Protein AF-A0A6D0I9Y4-F1 (afdb_monomer)

Nearest PDB structures (foldseek):
  3daf-assembly1_A  TM=6.105E-01  e=3.512E+00  Methanocaldococcus jannaschii
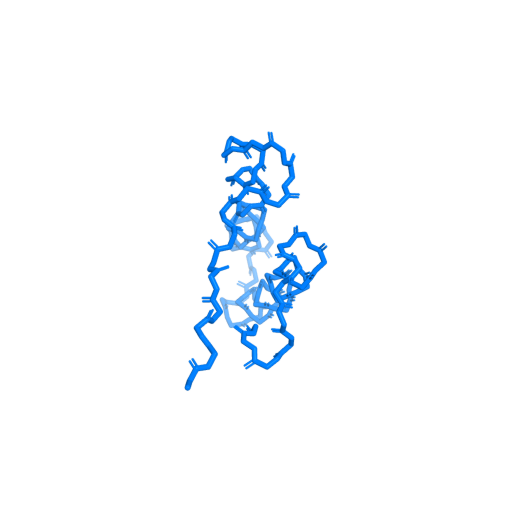
Secondary structure (DSSP, 8-state):
-------S-TTSSHHHHHHHHHHHHHHHHHHHHTS---HHHHHHHHHHHHHHHHHHHH---GGG-

Sequence (65 aa):
MVTWTQMYMPMGGLGLSALVALIPIIFFFVALAVLRLKGHVAGAITLILSILIAIFAFKMPIDMA

Solvent-accessible surface area (backbone atoms only — not comparable to full-atom values): 3823 Å² total; per-residue (Å²): 134,89,78,83,73,86,64,73,47,66,69,81,32,60,68,58,34,50,55,60,68,40,50,39,56,53,49,37,50,45,30,46,74,70,67,61,41,59,65,69,60,34,47,53,55,31,50,56,52,40,42,52,44,39,41,72,61,53,64,44,54,78,96,78,99

Foldseek 3Di:
DDDDDQDCQLPPDNVVSVVLLCVLVVQLCCCCVPVVDDSVVSVVVSVVVNLVSCCPVRVDDPVGD

Organism: Escherichia coli (NCBI:txid562)

pLDDT: mean 80.27, std 9.76, range [53.53, 91.62]

Radius of gyration: 13.76 Å; Cα contacts (8 Å, |Δi|>4): 47; chains: 1; bounding box: 27×34×30 Å

InterPro domains:
  IPR003804 L-lactate permease [PF02652] (16-64)
  IPR003804 L-lactate permease [PTHR30003] (3-64)

Mean predicted aligned error: 7.01 Å

Structure (mmCIF, N/CA/C/O backbone):
data_AF-A0A6D0I9Y4-F1
#
_entry.id   AF-A0A6D0I9Y4-F1
#
loop_
_atom_site.group_PDB
_atom_site.id
_atom_site.type_symbol
_atom_site.label_atom_id
_atom_site.label_alt_id
_atom_site.label_comp_id
_atom_site.label_asym_id
_atom_site.label_entity_id
_atom_site.label_seq_id
_atom_site.pdbx_PDB_ins_code
_atom_site.Cartn_x
_atom_site.Cartn_y
_atom_site.Cartn_z
_atom_site.occupancy
_atom_site.B_iso_or_equiv
_atom_site.auth_seq_id
_atom_site.auth_comp_id
_atom_site.auth_asym_id
_atom_site.auth_atom_id
_atom_site.pdbx_PDB_model_num
ATOM 1 N N .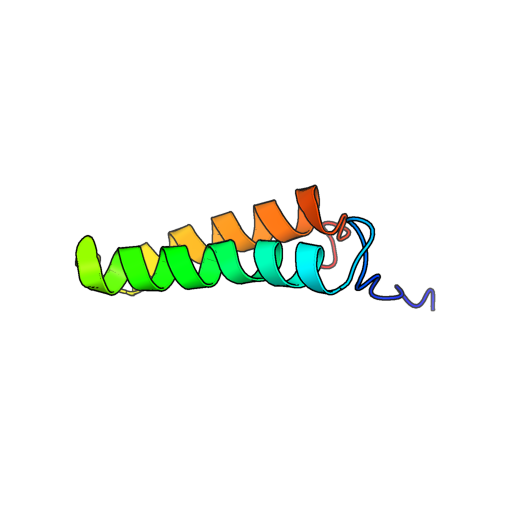 MET A 1 1 ? 9.135 -23.578 -16.325 1.00 53.53 1 MET A N 1
ATOM 2 C CA . MET A 1 1 ? 8.649 -22.573 -15.356 1.00 53.53 1 MET A CA 1
ATOM 3 C C . MET A 1 1 ? 9.166 -21.224 -15.813 1.00 53.53 1 MET A C 1
ATOM 5 O O . MET A 1 1 ? 10.374 -21.088 -15.946 1.00 53.53 1 MET A O 1
ATOM 9 N N . VAL A 1 2 ? 8.287 -20.278 -16.141 1.00 58.38 2 VAL A N 1
ATOM 10 C CA . VAL A 1 2 ? 8.710 -18.909 -16.468 1.00 58.38 2 VAL A CA 1
ATOM 11 C C . VAL A 1 2 ? 8.846 -18.172 -15.142 1.00 58.38 2 VAL A C 1
ATOM 13 O O . VAL A 1 2 ? 7.857 -17.957 -14.449 1.00 58.38 2 VAL A O 1
ATOM 16 N N . THR A 1 3 ? 10.075 -17.870 -14.740 1.00 65.25 3 THR A N 1
ATOM 17 C CA . THR A 1 3 ? 10.351 -17.092 -13.531 1.00 65.25 3 THR A CA 1
ATOM 18 C C . THR A 1 3 ? 10.049 -15.632 -13.818 1.00 65.25 3 THR A C 1
ATOM 20 O O . THR A 1 3 ? 10.760 -14.996 -14.596 1.00 65.25 3 THR A O 1
ATOM 23 N N . TRP A 1 4 ? 8.996 -15.099 -13.206 1.00 65.81 4 TRP A N 1
ATOM 24 C CA . TRP A 1 4 ? 8.781 -13.661 -13.209 1.00 65.81 4 TRP A CA 1
ATOM 25 C C . TRP A 1 4 ? 9.898 -12.991 -12.410 1.00 65.81 4 TRP A C 1
ATOM 27 O O . TRP A 1 4 ? 10.098 -13.268 -11.227 1.00 65.81 4 TRP A O 1
ATOM 37 N N . THR A 1 5 ? 10.673 -12.150 -13.084 1.00 70.25 5 THR A N 1
ATOM 38 C CA . THR A 1 5 ? 11.758 -11.393 -12.470 1.00 70.25 5 THR A CA 1
ATOM 39 C C . THR A 1 5 ? 11.195 -10.085 -11.939 1.00 70.25 5 THR A C 1
ATOM 41 O O . THR A 1 5 ? 10.830 -9.208 -12.724 1.00 70.25 5 THR A O 1
ATOM 44 N N . GLN A 1 6 ? 11.139 -9.962 -10.611 1.00 67.56 6 GLN A N 1
ATOM 45 C CA . GLN A 1 6 ? 10.762 -8.735 -9.911 1.00 67.56 6 GLN A CA 1
ATOM 46 C C . GLN A 1 6 ? 11.639 -7.579 -10.404 1.00 67.56 6 GLN A C 1
ATOM 48 O O . GLN A 1 6 ? 12.840 -7.520 -10.132 1.00 67.56 6 GLN A O 1
ATOM 53 N N . MET A 1 7 ? 11.040 -6.661 -11.155 1.00 69.44 7 MET A N 1
ATOM 54 C CA . MET A 1 7 ? 11.736 -5.484 -11.650 1.00 69.44 7 MET A CA 1
ATOM 55 C C . MET A 1 7 ? 11.627 -4.394 -10.581 1.00 69.44 7 MET A C 1
ATOM 57 O O . MET A 1 7 ? 10.609 -3.724 -10.467 1.00 69.44 7 MET A O 1
ATOM 61 N N . TYR A 1 8 ? 12.675 -4.230 -9.772 1.00 67.44 8 TYR A N 1
ATOM 62 C CA . TYR A 1 8 ? 12.706 -3.270 -8.654 1.00 67.44 8 TYR A CA 1
ATOM 63 C C . TYR A 1 8 ? 12.829 -1.797 -9.091 1.00 67.44 8 TYR A C 1
ATOM 65 O O . TYR A 1 8 ? 12.756 -0.895 -8.257 1.00 67.44 8 TYR A O 1
ATOM 73 N N . MET A 1 9 ? 13.048 -1.541 -10.386 1.00 67.62 9 MET A N 1
ATOM 74 C CA . MET A 1 9 ? 13.303 -0.208 -10.951 1.00 67.62 9 MET A CA 1
ATOM 75 C C . MET A 1 9 ? 12.323 0.174 -12.080 1.00 67.62 9 MET A C 1
ATOM 77 O O . MET A 1 9 ? 12.768 0.609 -13.143 1.00 67.62 9 MET A O 1
ATOM 81 N N . PRO A 1 10 ? 10.997 0.047 -11.904 1.00 64.44 10 PRO A N 1
ATOM 82 C CA . PRO A 1 10 ? 10.041 0.333 -12.977 1.00 64.44 10 PRO A CA 1
ATOM 83 C C . PRO A 1 10 ? 9.994 1.824 -13.366 1.00 64.44 10 PRO A C 1
ATOM 85 O O . PRO A 1 10 ? 9.583 2.150 -14.475 1.00 64.44 10 PRO A O 1
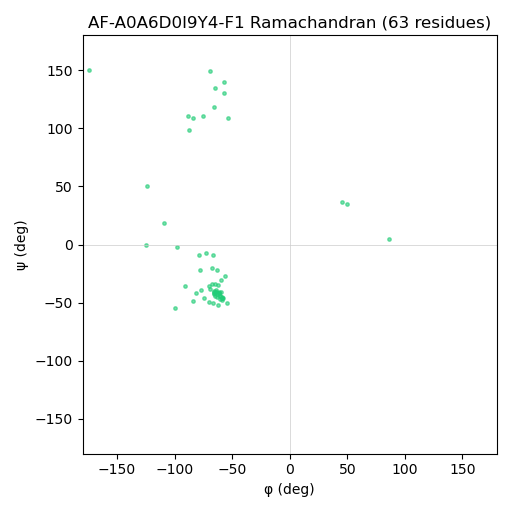ATOM 88 N N . MET A 1 11 ? 10.450 2.730 -12.487 1.00 62.22 11 MET A N 1
ATOM 89 C CA . MET A 1 11 ? 10.392 4.191 -12.673 1.00 62.22 11 MET A CA 1
ATOM 90 C C . MET A 1 11 ? 11.759 4.856 -12.927 1.00 62.22 11 MET A C 1
ATOM 92 O O . MET A 1 11 ? 11.906 6.061 -12.739 1.00 62.22 11 MET A O 1
ATOM 96 N N . GLY A 1 12 ? 12.779 4.090 -13.330 1.00 65.56 12 GLY A N 1
ATOM 97 C CA . GLY A 1 12 ? 14.093 4.637 -13.709 1.00 65.56 12 GLY A CA 1
ATOM 98 C C . GLY A 1 12 ? 15.087 4.850 -12.558 1.00 65.56 12 GLY A C 1
ATOM 99 O O . GLY A 1 12 ? 16.186 5.346 -12.790 1.00 65.56 12 GLY A O 1
ATOM 100 N N . GLY A 1 13 ? 14.753 4.441 -11.327 1.00 78.19 13 GLY A N 1
ATOM 101 C CA . GLY A 1 13 ? 15.673 4.465 -10.185 1.00 78.19 13 GLY A CA 1
ATOM 102 C C . GLY A 1 13 ? 15.104 3.815 -8.919 1.00 78.19 13 GLY A C 1
ATOM 103 O O . GLY A 1 13 ? 13.893 3.849 -8.685 1.00 78.19 13 GLY A O 1
ATOM 104 N N . LEU A 1 14 ? 15.980 3.246 -8.080 1.00 78.06 14 LEU A N 1
ATOM 105 C CA . LEU A 1 14 ? 15.608 2.632 -6.793 1.00 78.06 14 LEU A CA 1
ATOM 106 C C . LEU A 1 14 ? 14.938 3.638 -5.844 1.00 78.06 14 LEU A C 1
ATOM 108 O O . LEU A 1 14 ? 13.935 3.310 -5.221 1.00 78.06 14 LEU A O 1
ATOM 112 N N . GLY A 1 15 ? 15.444 4.875 -5.778 1.00 80.75 15 GLY A N 1
ATOM 113 C CA . GLY A 1 15 ? 14.900 5.913 -4.893 1.00 80.75 15 GLY A CA 1
ATOM 114 C C . GLY A 1 15 ? 13.474 6.341 -5.255 1.00 80.75 15 GLY A C 1
ATOM 115 O O . GLY A 1 15 ? 12.618 6.424 -4.380 1.00 80.75 15 GLY A O 1
ATOM 116 N N . LEU A 1 16 ? 13.191 6.549 -6.545 1.00 78.38 16 LEU A N 1
ATOM 117 C CA . LEU A 1 16 ? 11.844 6.899 -7.020 1.00 78.38 16 LEU A CA 1
ATOM 118 C C . LEU A 1 16 ? 10.854 5.753 -6.796 1.00 78.38 16 LEU A C 1
ATOM 120 O O . LEU A 1 16 ? 9.742 5.977 -6.326 1.00 78.38 16 LEU A O 1
ATOM 124 N N . SER A 1 17 ? 11.283 4.521 -7.065 1.00 80.88 17 SER A N 1
ATOM 125 C CA . SER A 1 17 ? 10.447 3.334 -6.861 1.00 80.88 17 SER A CA 1
ATOM 126 C C . SER A 1 17 ? 10.152 3.115 -5.369 1.00 80.88 17 SER A C 1
ATOM 128 O O . SER A 1 17 ? 9.013 2.841 -4.999 1.00 80.88 17 SER A O 1
ATOM 130 N N . ALA A 1 18 ? 11.139 3.329 -4.491 1.00 82.75 18 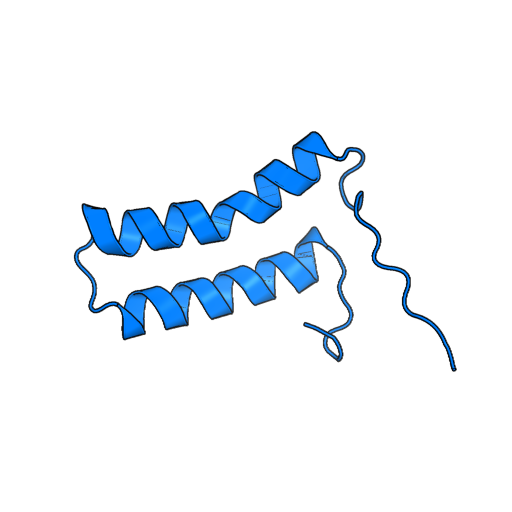ALA A N 1
ATOM 131 C CA . ALA A 1 18 ? 10.952 3.269 -3.042 1.00 82.75 18 ALA A CA 1
ATOM 132 C C . ALA A 1 18 ? 10.001 4.360 -2.521 1.00 82.75 18 ALA A C 1
ATOM 134 O O . ALA A 1 18 ? 9.162 4.075 -1.669 1.00 82.75 18 ALA A O 1
ATOM 135 N N . LEU A 1 19 ? 10.077 5.586 -3.055 1.00 86.06 19 LEU A N 1
ATOM 136 C CA . LEU A 1 19 ? 9.142 6.662 -2.708 1.00 86.06 19 LEU A CA 1
ATOM 137 C C . LEU A 1 19 ? 7.699 6.306 -3.079 1.00 86.06 19 LEU A C 1
ATOM 139 O O . LEU A 1 19 ? 6.791 6.545 -2.287 1.00 86.06 19 LEU A O 1
ATOM 143 N N . VAL A 1 20 ? 7.483 5.692 -4.244 1.00 84.38 20 VAL A N 1
ATOM 144 C CA . VAL A 1 20 ? 6.143 5.257 -4.663 1.00 84.38 20 VAL A CA 1
ATOM 145 C C . VAL A 1 20 ? 5.635 4.086 -3.821 1.00 84.38 20 VAL A C 1
ATOM 147 O O . VAL A 1 20 ? 4.471 4.088 -3.421 1.00 84.38 20 VAL A O 1
ATOM 150 N N . ALA A 1 21 ? 6.506 3.142 -3.457 1.00 84.75 21 ALA A N 1
ATOM 151 C CA . ALA A 1 21 ? 6.166 2.061 -2.528 1.00 84.75 21 ALA A CA 1
ATOM 152 C C . ALA A 1 21 ? 5.812 2.563 -1.112 1.00 84.75 21 ALA A C 1
ATOM 154 O O . ALA A 1 21 ? 5.117 1.874 -0.369 1.00 84.75 21 ALA A O 1
ATOM 155 N N . LEU A 1 22 ? 6.257 3.766 -0.734 1.00 89.19 22 LEU A N 1
ATOM 156 C CA . LEU A 1 22 ? 5.965 4.376 0.564 1.00 89.19 22 LEU A CA 1
ATOM 157 C C . LEU A 1 22 ? 4.549 4.985 0.639 1.00 89.19 22 LEU A C 1
ATOM 159 O O . LEU A 1 22 ? 4.010 5.150 1.734 1.00 89.19 22 LEU A O 1
ATOM 163 N N . ILE A 1 23 ? 3.926 5.306 -0.501 1.00 89.69 23 ILE A N 1
ATOM 164 C CA . ILE A 1 23 ? 2.623 5.996 -0.570 1.00 89.69 23 ILE A CA 1
ATOM 165 C C . ILE A 1 23 ? 1.520 5.281 0.237 1.00 89.69 23 ILE A C 1
ATOM 167 O O . ILE A 1 23 ? 0.876 5.945 1.056 1.00 89.69 23 ILE A O 1
ATOM 171 N N . PRO A 1 24 ? 1.293 3.957 0.089 1.00 88.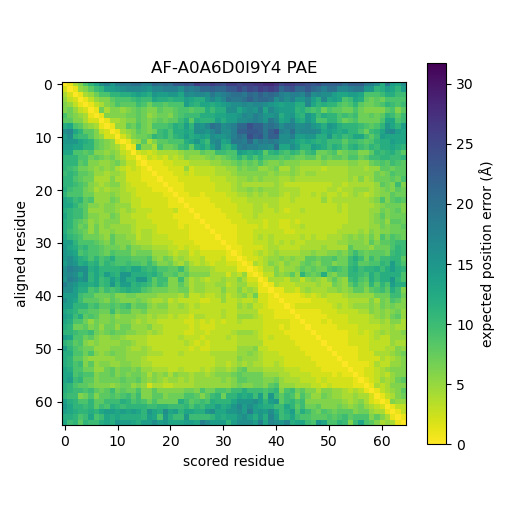25 24 PRO A N 1
ATOM 172 C CA . PRO A 1 24 ? 0.246 3.259 0.836 1.00 88.25 24 PRO A CA 1
ATOM 173 C C . PRO A 1 24 ? 0.524 3.248 2.341 1.00 88.25 24 PRO A C 1
ATOM 175 O O . PRO A 1 24 ? -0.406 3.336 3.140 1.00 88.25 24 PRO A O 1
ATOM 178 N N . ILE A 1 25 ? 1.802 3.177 2.727 1.00 90.69 25 ILE A N 1
ATOM 179 C CA . ILE A 1 25 ? 2.239 3.153 4.126 1.00 90.69 25 ILE A CA 1
ATOM 180 C C . ILE A 1 25 ? 1.924 4.495 4.785 1.00 90.69 25 ILE A C 1
ATOM 182 O O . ILE A 1 25 ? 1.283 4.528 5.835 1.00 90.69 25 ILE A O 1
ATOM 186 N N . ILE A 1 26 ? 2.311 5.607 4.150 1.00 91.62 26 ILE A N 1
ATOM 187 C CA . ILE A 1 26 ? 1.981 6.951 4.644 1.00 91.62 26 ILE A CA 1
ATOM 188 C C . ILE A 1 26 ? 0.465 7.112 4.739 1.00 91.62 26 ILE A C 1
ATOM 190 O O . ILE A 1 26 ? -0.035 7.572 5.764 1.00 91.62 26 ILE A O 1
ATOM 194 N N . PHE A 1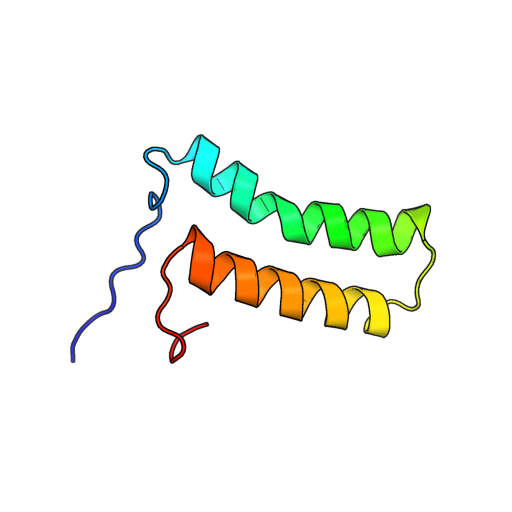 27 ? -0.277 6.698 3.709 1.00 90.12 27 PHE A N 1
ATOM 195 C CA . PHE A 1 27 ? -1.733 6.797 3.720 1.00 90.12 27 PHE A CA 1
ATOM 196 C C . PHE A 1 27 ? -2.355 5.979 4.864 1.00 90.12 27 PHE A C 1
ATOM 198 O O . PHE A 1 27 ? -3.242 6.485 5.547 1.00 90.12 27 PHE A O 1
ATOM 205 N N . PHE A 1 28 ? -1.867 4.765 5.139 1.00 89.25 28 PHE A N 1
ATOM 206 C CA . PHE A 1 28 ? -2.327 3.949 6.267 1.00 89.25 28 PHE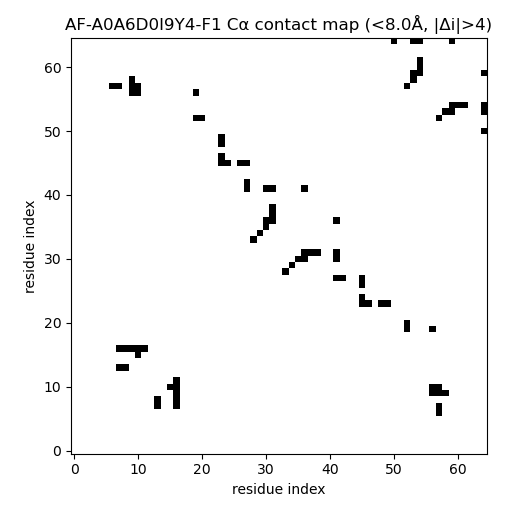 A CA 1
ATOM 207 C C . PHE A 1 28 ? -2.090 4.648 7.608 1.00 89.25 28 PHE A C 1
ATOM 209 O O . PHE A 1 28 ? -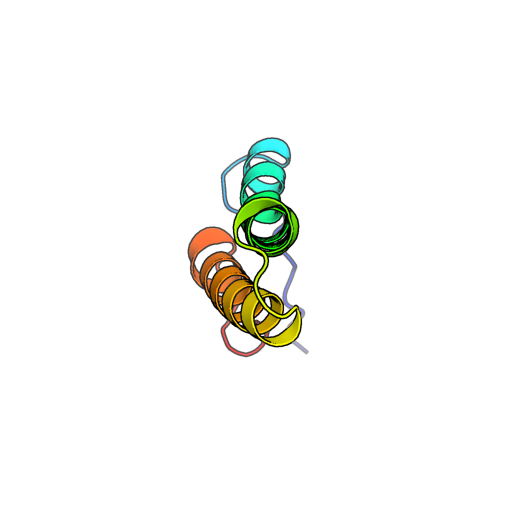3.008 4.750 8.424 1.00 89.25 28 PHE A O 1
ATOM 216 N N . PHE A 1 29 ? -0.893 5.202 7.820 1.00 90.56 29 PHE A N 1
ATOM 217 C CA . PHE A 1 29 ? -0.595 5.953 9.038 1.00 90.56 29 PHE A CA 1
ATOM 218 C C . PHE A 1 29 ? -1.463 7.204 9.174 1.00 90.56 29 PHE A C 1
ATOM 220 O O . PHE A 1 29 ? -1.984 7.452 10.256 1.00 90.56 29 PHE A O 1
ATOM 227 N N . VAL A 1 30 ? -1.683 7.961 8.097 1.00 89.50 30 VAL A N 1
ATOM 228 C CA . VAL A 1 30 ? -2.572 9.133 8.108 1.00 89.50 30 VAL A CA 1
ATOM 229 C C . VAL A 1 30 ? -4.021 8.721 8.395 1.00 89.50 30 VAL A C 1
ATOM 231 O O . VAL A 1 30 ? -4.700 9.364 9.199 1.00 89.50 30 VAL A O 1
ATOM 234 N N . ALA A 1 31 ? -4.488 7.616 7.813 1.00 87.31 31 ALA A N 1
ATOM 235 C CA . ALA A 1 31 ? -5.829 7.086 8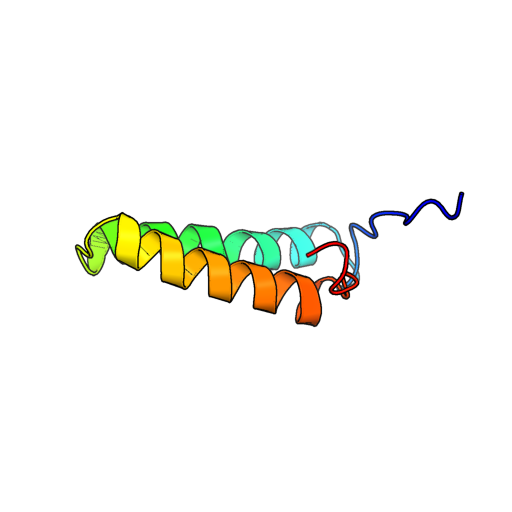.036 1.00 87.31 31 ALA A CA 1
ATOM 236 C C . ALA A 1 31 ? -6.073 6.677 9.501 1.00 87.31 31 ALA A C 1
ATOM 238 O O . ALA A 1 31 ? -7.175 6.860 10.023 1.00 87.31 31 ALA A O 1
ATOM 239 N N . LEU A 1 32 ? -5.044 6.165 10.181 1.00 87.25 32 LEU A N 1
ATOM 240 C CA . LEU A 1 32 ? -5.120 5.788 11.592 1.00 87.25 32 LEU A CA 1
ATOM 241 C C . LEU A 1 32 ? -4.889 6.969 12.543 1.00 87.25 32 LEU A C 1
ATOM 243 O O . LEU A 1 32 ? -5.668 7.170 13.474 1.00 87.25 32 LEU A O 1
ATOM 247 N N . ALA A 1 33 ? -3.829 7.746 12.322 1.00 87.44 33 ALA A N 1
ATOM 248 C CA . ALA A 1 33 ? -3.390 8.803 13.228 1.00 87.44 33 ALA A CA 1
ATOM 249 C C . ALA A 1 33 ? -4.250 10.071 13.121 1.00 87.44 33 ALA A C 1
ATOM 251 O O . ALA A 1 33 ? -4.553 10.687 14.143 1.00 87.44 33 ALA A O 1
ATOM 252 N N . VAL A 1 34 ? -4.658 10.448 11.902 1.00 87.50 34 VAL A N 1
ATOM 253 C CA . VAL A 1 34 ? -5.406 11.690 11.639 1.00 87.50 34 VAL A CA 1
ATOM 254 C C . VAL A 1 34 ? -6.897 11.410 11.493 1.00 87.50 34 VAL A C 1
ATOM 256 O O . VAL A 1 34 ? -7.702 11.988 12.217 1.00 87.50 34 VAL A O 1
ATOM 259 N N . LEU A 1 35 ? -7.277 10.497 10.593 1.00 81.31 35 LEU A N 1
ATOM 260 C CA . LEU A 1 35 ? -8.692 10.227 10.298 1.00 81.31 35 LEU A CA 1
ATOM 261 C C . LEU A 1 35 ? -9.375 9.339 11.353 1.00 81.31 35 LEU A C 1
ATOM 263 O O . LEU A 1 35 ? -10.595 9.188 11.311 1.00 81.31 35 LEU A O 1
ATOM 267 N N . ARG A 1 36 ? -8.608 8.763 12.297 1.00 82.50 36 ARG A N 1
ATOM 268 C CA . ARG A 1 36 ? -9.087 7.875 13.377 1.00 82.50 36 ARG A CA 1
ATOM 269 C C . ARG A 1 36 ? -10.068 6.803 12.886 1.00 82.50 36 ARG A C 1
ATOM 271 O O . ARG A 1 36 ? -11.026 6.447 13.574 1.00 82.50 36 ARG A O 1
ATOM 278 N N . LEU A 1 37 ? -9.839 6.288 11.679 1.00 80.25 37 LEU A N 1
ATOM 279 C CA . LEU A 1 37 ? -10.671 5.235 11.112 1.00 80.25 37 LEU A CA 1
ATOM 280 C C . LEU A 1 37 ? -10.449 3.930 11.881 1.00 80.25 37 LEU A C 1
ATOM 282 O O . LEU A 1 37 ? -9.355 3.648 12.373 1.00 80.25 37 LEU A O 1
ATOM 286 N N . LYS A 1 38 ? -11.489 3.092 11.956 1.00 85.81 38 LYS A N 1
ATOM 287 C CA . LYS A 1 38 ? -11.341 1.722 12.465 1.00 85.81 38 LYS A CA 1
ATOM 288 C C . LYS A 1 38 ? -10.283 1.018 11.619 1.00 85.81 38 LYS A C 1
ATOM 290 O O . LYS A 1 38 ? -10.378 1.040 10.393 1.00 85.81 38 LYS A O 1
ATOM 295 N N . GLY A 1 39 ? -9.306 0.373 12.257 1.00 82.75 39 GLY A N 1
ATOM 296 C CA . GLY A 1 39 ? -8.130 -0.152 11.554 1.00 82.75 39 GLY A CA 1
ATOM 297 C C . GLY A 1 39 ? -8.445 -1.112 10.406 1.00 82.75 39 GLY A C 1
ATOM 298 O O . GLY A 1 39 ? -7.708 -1.161 9.432 1.00 82.75 39 GLY A O 1
ATOM 299 N N . HIS A 1 40 ? -9.583 -1.806 10.464 1.00 85.06 40 HIS A N 1
ATOM 300 C CA . HIS A 1 40 ? -10.034 -2.697 9.392 1.00 85.06 40 HIS A CA 1
ATOM 301 C C . HIS A 1 40 ? -10.466 -1.919 8.135 1.00 85.06 40 HIS A C 1
ATOM 303 O O . HIS A 1 40 ? -10.207 -2.358 7.022 1.00 85.06 40 HIS A O 1
ATOM 309 N N . VAL A 1 41 ? -11.072 -0.737 8.304 1.00 87.31 41 VAL A N 1
ATOM 310 C CA . VAL A 1 41 ? -11.476 0.146 7.197 1.00 87.31 41 VAL A CA 1
ATOM 311 C C . VAL A 1 41 ? -10.253 0.826 6.589 1.00 87.31 41 VAL A C 1
ATOM 313 O O . VAL A 1 41 ? -10.092 0.816 5.373 1.00 87.31 41 VAL A O 1
ATOM 316 N N . ALA A 1 42 ? -9.362 1.359 7.432 1.00 87.50 42 ALA A N 1
ATOM 317 C CA . ALA A 1 42 ? -8.098 1.935 6.973 1.00 87.50 42 ALA A CA 1
ATOM 318 C C . ALA A 1 42 ? -7.270 0.896 6.199 1.00 87.50 42 ALA A C 1
ATOM 320 O O . ALA A 1 42 ? -6.829 1.175 5.088 1.00 87.50 42 ALA A O 1
ATOM 321 N N . GLY A 1 43 ? -7.157 -0.318 6.750 1.00 86.81 43 GLY A N 1
ATOM 322 C CA . GLY A 1 43 ? -6.467 -1.453 6.141 1.00 86.81 43 GLY A CA 1
ATOM 323 C C . GLY A 1 43 ? -7.045 -1.851 4.784 1.00 86.81 43 GLY A C 1
ATOM 324 O O . GLY A 1 43 ? -6.297 -1.978 3.817 1.00 86.81 43 GLY A O 1
ATOM 325 N N . ALA A 1 44 ? -8.371 -1.986 4.681 1.00 91.44 44 ALA A N 1
ATOM 326 C CA . ALA A 1 44 ? -9.031 -2.346 3.426 1.00 91.44 44 ALA A CA 1
ATOM 327 C C . ALA A 1 44 ? -8.780 -1.309 2.318 1.00 91.44 44 ALA A C 1
ATOM 329 O O . ALA A 1 44 ? -8.442 -1.675 1.193 1.00 91.44 44 ALA A O 1
ATOM 330 N N . ILE A 1 45 ? -8.875 -0.015 2.641 1.00 89.19 45 ILE A N 1
ATOM 331 C CA . ILE A 1 45 ? -8.620 1.060 1.672 1.00 89.19 45 ILE A CA 1
ATOM 332 C C . ILE A 1 45 ? -7.147 1.055 1.246 1.00 89.19 45 ILE A C 1
ATOM 334 O O . ILE A 1 45 ? -6.848 1.172 0.059 1.00 89.19 45 ILE A O 1
ATOM 338 N N . THR A 1 46 ? -6.220 0.867 2.188 1.00 90.44 46 THR A N 1
ATOM 339 C CA . THR A 1 46 ? -4.782 0.824 1.882 1.00 90.44 46 THR A CA 1
ATOM 340 C C . THR A 1 46 ? -4.375 -0.384 1.070 1.00 90.44 46 THR A C 1
ATOM 342 O O . THR A 1 46 ? -3.495 -0.260 0.227 1.00 90.44 46 THR A O 1
ATOM 345 N N . LEU A 1 47 ? -5.029 -1.527 1.283 1.00 88.56 47 LEU A N 1
ATOM 346 C CA . LEU A 1 47 ? -4.809 -2.729 0.493 1.00 88.56 47 LEU A CA 1
ATOM 347 C C . LEU A 1 47 ? -5.183 -2.470 -0.968 1.00 88.56 47 LEU A C 1
ATOM 349 O O . LEU A 1 47 ? -4.358 -2.664 -1.853 1.00 88.56 47 LEU A O 1
ATOM 353 N N . ILE A 1 48 ? -6.395 -1.960 -1.208 1.00 91.62 48 ILE A N 1
ATOM 354 C CA . ILE A 1 48 ? -6.875 -1.642 -2.559 1.00 91.62 48 ILE A CA 1
ATOM 355 C C . ILE A 1 48 ? -5.949 -0.618 -3.223 1.00 91.62 48 ILE A C 1
ATOM 357 O O . ILE A 1 48 ? -5.537 -0.800 -4.366 1.00 91.62 48 ILE A O 1
ATOM 361 N N . LEU A 1 49 ? -5.570 0.433 -2.492 1.00 90.00 49 LEU A N 1
ATOM 362 C CA . LEU A 1 49 ? -4.645 1.450 -2.983 1.00 90.00 49 LEU A CA 1
ATOM 363 C C . LEU A 1 49 ? -3.267 0.861 -3.324 1.00 90.00 49 LEU A C 1
ATOM 365 O O . LEU A 1 49 ? -2.693 1.201 -4.356 1.00 90.00 49 LEU A O 1
ATOM 369 N N . SER A 1 50 ? -2.750 -0.040 -2.486 1.00 88.25 50 SER A N 1
ATOM 370 C CA . SER A 1 50 ? -1.466 -0.706 -2.704 1.00 88.25 50 SER A CA 1
ATOM 371 C C . SER A 1 50 ? -1.496 -1.618 -3.928 1.00 88.25 50 SER A C 1
ATOM 373 O O . SER A 1 50 ? -0.545 -1.600 -4.705 1.00 88.25 50 SER A O 1
ATOM 375 N N . ILE A 1 51 ? -2.582 -2.367 -4.137 1.00 87.88 51 ILE A N 1
ATOM 376 C CA . ILE A 1 51 ? -2.764 -3.223 -5.320 1.00 87.88 51 ILE A CA 1
ATOM 377 C C . ILE A 1 51 ? -2.800 -2.368 -6.591 1.00 87.88 51 ILE A C 1
ATOM 379 O O . ILE A 1 51 ? -2.108 -2.666 -7.562 1.00 87.88 51 ILE A O 1
ATOM 383 N N . LEU A 1 52 ? -3.543 -1.256 -6.577 1.00 88.00 52 LEU A N 1
ATOM 384 C CA . LEU A 1 52 ? -3.577 -0.328 -7.709 1.00 88.00 52 LEU A CA 1
ATOM 385 C C . LEU A 1 52 ? -2.177 0.213 -8.027 1.00 88.00 52 LEU A C 1
ATOM 387 O O . LEU A 1 52 ? -1.761 0.204 -9.183 1.00 88.00 52 LEU A O 1
ATOM 391 N N . ILE A 1 53 ? -1.417 0.630 -7.013 1.00 86.06 53 ILE A N 1
ATOM 392 C CA . ILE A 1 53 ? -0.043 1.111 -7.209 1.00 86.06 53 ILE A CA 1
ATOM 393 C C . ILE A 1 53 ? 0.865 -0.009 -7.741 1.00 86.06 53 ILE A C 1
ATOM 395 O O . ILE A 1 53 ? 1.654 0.241 -8.650 1.00 86.06 53 ILE A O 1
ATOM 399 N N . ALA A 1 54 ? 0.740 -1.243 -7.251 1.00 84.56 54 ALA A N 1
ATOM 400 C CA . ALA A 1 54 ? 1.519 -2.379 -7.744 1.00 84.56 54 ALA A CA 1
ATOM 401 C C . ALA A 1 54 ? 1.265 -2.652 -9.240 1.00 84.56 54 ALA A C 1
ATOM 403 O O . ALA A 1 54 ? 2.204 -2.804 -10.025 1.00 84.56 54 ALA A O 1
ATOM 404 N N . ILE A 1 55 ? 0.002 -2.627 -9.667 1.00 83.81 55 ILE A N 1
ATOM 405 C CA . ILE A 1 55 ? -0.369 -2.870 -11.065 1.00 83.81 55 ILE A CA 1
ATOM 406 C C . ILE A 1 55 ? 0.070 -1.701 -11.957 1.00 83.81 55 ILE A C 1
ATOM 408 O O . ILE A 1 55 ? 0.716 -1.911 -12.983 1.00 83.81 55 ILE A O 1
ATOM 412 N N . PHE A 1 56 ? -0.245 -0.459 -11.577 1.00 82.25 56 PHE A N 1
ATOM 413 C CA . PHE A 1 56 ? -0.009 0.705 -12.437 1.00 82.25 56 PHE A CA 1
ATOM 414 C C . PHE A 1 56 ? 1.437 1.215 -12.399 1.00 82.25 56 PHE A C 1
ATOM 416 O O . PHE A 1 56 ? 1.981 1.555 -13.449 1.00 82.25 56 PHE A O 1
ATOM 423 N N . ALA A 1 57 ? 2.071 1.268 -11.223 1.00 78.38 57 ALA A N 1
ATOM 424 C CA . ALA A 1 57 ? 3.421 1.814 -11.066 1.00 78.38 57 ALA A CA 1
ATOM 425 C C . ALA A 1 57 ? 4.517 0.749 -11.205 1.00 78.38 57 ALA A C 1
ATOM 427 O O . ALA A 1 57 ? 5.567 1.036 -11.776 1.00 78.38 57 ALA A O 1
ATOM 428 N N . PHE A 1 58 ? 4.276 -0.478 -10.729 1.00 76.50 58 PHE A N 1
ATOM 429 C CA . PHE A 1 58 ? 5.257 -1.571 -10.806 1.00 76.50 58 PHE A CA 1
ATOM 430 C C . PHE A 1 58 ? 5.025 -2.526 -11.976 1.00 76.50 58 PHE A C 1
ATOM 432 O O . PHE A 1 58 ? 5.837 -3.424 -12.196 1.00 76.50 58 PHE A O 1
ATOM 439 N N . LYS A 1 59 ? 3.957 -2.315 -12.760 1.00 72.44 59 LYS A N 1
ATOM 440 C CA . LYS A 1 59 ? 3.570 -3.179 -13.887 1.00 72.44 59 LYS A CA 1
ATOM 441 C C . LYS A 1 59 ? 3.538 -4.658 -13.482 1.00 72.44 59 LYS A C 1
ATOM 443 O O . LYS A 1 59 ? 3.901 -5.525 -14.279 1.00 72.44 59 LYS A O 1
ATOM 448 N N . MET A 1 60 ? 3.137 -4.939 -12.237 1.00 74.31 60 MET A N 1
ATOM 449 C CA . MET A 1 60 ? 2.964 -6.310 -11.769 1.00 74.31 60 MET A CA 1
ATOM 450 C C . MET A 1 60 ? 1.823 -6.978 -12.551 1.00 74.31 60 MET A C 1
ATOM 452 O O . MET A 1 60 ? 0.772 -6.357 -12.737 1.00 74.31 60 MET A O 1
ATOM 456 N N . PRO A 1 61 ? 2.004 -8.227 -13.016 1.00 73.50 61 PRO A N 1
ATOM 457 C CA . PRO A 1 61 ? 0.912 -9.020 -13.565 1.00 73.50 61 PRO A CA 1
ATOM 458 C C . PRO A 1 61 ? -0.200 -9.167 -12.526 1.00 73.50 61 PRO A C 1
ATOM 460 O O . PRO A 1 61 ? 0.092 -9.401 -11.356 1.00 73.50 61 PRO A O 1
ATOM 463 N N . ILE A 1 62 ? -1.461 -9.074 -12.954 1.00 73.19 62 ILE A N 1
ATOM 464 C CA . ILE A 1 62 ? -2.630 -9.189 -12.060 1.00 73.19 62 ILE A CA 1
ATOM 465 C C . ILE A 1 62 ? -2.648 -10.549 -11.348 1.00 73.19 62 ILE A C 1
ATOM 467 O O . ILE A 1 62 ? -3.056 -10.630 -10.199 1.00 73.19 62 ILE A O 1
ATOM 471 N N . ASP A 1 63 ? -2.124 -11.595 -11.988 1.00 70.06 63 ASP A N 1
ATOM 472 C CA . ASP A 1 63 ? -1.992 -12.930 -11.393 1.00 70.06 63 ASP A CA 1
ATOM 473 C C . ASP A 1 63 ? -0.984 -12.997 -10.224 1.00 70.06 63 ASP A C 1
ATOM 475 O O . ASP A 1 63 ? -0.882 -14.025 -9.558 1.00 70.06 63 ASP A O 1
ATOM 479 N N . MET A 1 64 ? -0.208 -11.930 -9.994 1.00 67.00 64 MET A N 1
ATOM 480 C CA . MET A 1 64 ? 0.843 -11.842 -8.970 1.00 67.00 64 MET A CA 1
ATOM 481 C C . MET A 1 64 ? 0.678 -10.658 -8.003 1.00 67.00 64 MET A C 1
ATOM 483 O O . MET A 1 64 ? 1.531 -10.488 -7.130 1.00 67.00 64 MET A O 1
ATOM 487 N N . ALA A 1 65 ? -0.361 -9.835 -8.179 1.00 60.69 65 ALA A N 1
ATOM 488 C CA . ALA A 1 65 ? -0.660 -8.656 -7.360 1.00 60.69 65 ALA A CA 1
ATOM 489 C C . ALA A 1 65 ? -1.623 -9.000 -6.214 1.00 60.69 65 ALA A C 1
ATOM 491 O O . ALA A 1 65 ? -1.438 -8.428 -5.116 1.00 60.69 65 ALA A O 1
#